Protein AF-A0A1V5VJ07-F1 (afdb_monomer)

Foldseek 3Di:
DFQDDFDDDPLDPDDDDCVLDVGCPDPDNDDDDDWDFPDDDVVVRDTHTADDPHDPPTDDDDDDDDDCVPNDDPDDDDDPSPDCVVDDDADNNGDD

Structure (mmCIF, N/CA/C/O backbone):
data_AF-A0A1V5VJ07-F1
#
_entry.id   AF-A0A1V5VJ07-F1
#
loop_
_atom_site.group_PDB
_atom_site.id
_atom_site.type_symbol
_atom_site.label_atom_id
_at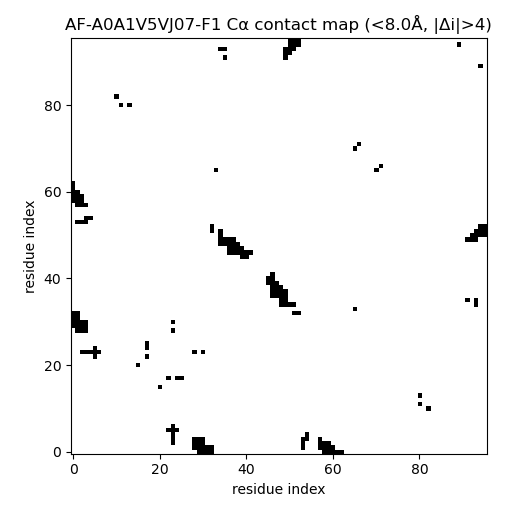om_site.label_alt_id
_atom_site.label_comp_id
_atom_site.label_asym_id
_atom_site.label_entity_id
_atom_site.label_seq_id
_atom_site.pdbx_PDB_ins_code
_atom_site.Cartn_x
_atom_site.Cartn_y
_atom_site.Cartn_z
_atom_site.occupancy
_atom_site.B_iso_or_equiv
_atom_site.auth_seq_id
_atom_site.auth_comp_id
_atom_site.auth_asym_id
_atom_site.auth_atom_id
_atom_site.pdbx_PDB_model_num
ATOM 1 N N . MET A 1 1 ? -5.025 5.050 2.315 1.00 42.91 1 MET A N 1
ATOM 2 C CA . MET A 1 1 ? -4.757 5.788 1.064 1.00 42.91 1 MET A CA 1
ATOM 3 C C . MET A 1 1 ? -4.249 7.190 1.418 1.00 42.91 1 MET A C 1
ATOM 5 O O . MET A 1 1 ? -4.943 7.837 2.184 1.00 42.91 1 MET A O 1
ATOM 9 N N . ILE A 1 2 ? -3.038 7.593 1.003 1.00 40.62 2 ILE A N 1
ATOM 10 C CA . ILE A 1 2 ? -2.206 8.654 1.630 1.00 40.62 2 ILE A CA 1
ATOM 11 C C . ILE A 1 2 ? -1.691 9.653 0.566 1.00 40.62 2 ILE A C 1
ATOM 13 O O . ILE A 1 2 ? -1.125 9.234 -0.441 1.00 40.62 2 ILE A O 1
ATOM 17 N N . ILE A 1 3 ? -1.850 10.963 0.794 1.00 40.44 3 ILE A N 1
ATOM 18 C CA . ILE A 1 3 ? -1.170 12.054 0.063 1.00 40.44 3 ILE A CA 1
ATOM 19 C C . ILE A 1 3 ? 0.243 12.265 0.636 1.00 40.44 3 ILE A C 1
ATOM 21 O O . ILE A 1 3 ? 0.404 12.753 1.758 1.00 40.44 3 ILE A O 1
ATOM 25 N N . LEU A 1 4 ? 1.277 11.923 -0.130 1.00 40.84 4 LEU A N 1
ATOM 26 C CA . LEU A 1 4 ? 2.670 12.169 0.252 1.00 40.84 4 LEU A CA 1
ATOM 27 C C . LEU A 1 4 ? 3.185 13.506 -0.281 1.00 40.84 4 LEU A C 1
ATOM 29 O O . LEU A 1 4 ? 2.953 13.854 -1.437 1.00 40.84 4 LEU A O 1
ATOM 33 N N . LYS A 1 5 ? 3.959 14.219 0.546 1.00 37.09 5 LYS A N 1
ATOM 34 C CA . LYS A 1 5 ? 4.895 15.248 0.072 1.00 37.09 5 LYS A CA 1
ATOM 35 C C . LYS A 1 5 ? 6.139 14.556 -0.499 1.00 37.09 5 LYS A C 1
ATOM 37 O O . LYS A 1 5 ? 6.561 13.521 0.007 1.00 37.09 5 LYS A O 1
ATOM 42 N N . SER A 1 6 ? 6.699 15.101 -1.577 1.00 39.00 6 SER A N 1
ATOM 43 C CA . SER A 1 6 ? 7.836 14.500 -2.283 1.00 39.00 6 SER A CA 1
ATOM 44 C C . SER A 1 6 ? 9.051 14.314 -1.365 1.00 39.00 6 SER A C 1
ATOM 46 O O . SER A 1 6 ? 9.549 15.279 -0.790 1.00 39.00 6 SER A O 1
ATOM 48 N N . TYR A 1 7 ? 9.536 13.074 -1.243 1.00 39.78 7 TYR A N 1
ATOM 49 C CA . TYR A 1 7 ? 10.837 12.750 -0.659 1.00 39.78 7 TYR A CA 1
ATOM 50 C C . TYR A 1 7 ? 11.692 12.096 -1.750 1.00 39.78 7 TYR A C 1
ATOM 52 O O . TYR A 1 7 ? 11.424 10.972 -2.176 1.00 39.78 7 TYR A O 1
ATOM 60 N N . ARG A 1 8 ? 12.712 12.808 -2.245 1.00 41.53 8 ARG A N 1
ATOM 61 C CA . ARG A 1 8 ? 13.672 12.271 -3.220 1.00 41.53 8 ARG A CA 1
ATOM 62 C C . ARG A 1 8 ? 14.782 11.526 -2.485 1.00 41.53 8 ARG A C 1
ATOM 64 O O . ARG A 1 8 ? 15.754 12.142 -2.060 1.00 41.53 8 ARG A O 1
ATOM 71 N N . LYS A 1 9 ? 14.682 10.201 -2.393 1.00 43.78 9 LYS A N 1
ATOM 72 C CA . LYS A 1 9 ? 15.844 9.347 -2.112 1.00 43.78 9 LYS A CA 1
ATOM 73 C C . LYS A 1 9 ? 16.214 8.624 -3.410 1.00 43.78 9 LYS A C 1
ATOM 75 O O . LYS A 1 9 ? 15.489 7.739 -3.850 1.00 43.78 9 LYS A O 1
ATOM 80 N N . LYS A 1 10 ? 17.280 9.089 -4.076 1.00 45.97 10 LYS A N 1
ATOM 81 C CA . LYS A 1 10 ? 17.855 8.445 -5.269 1.00 45.97 10 LYS A CA 1
ATOM 82 C C . LYS A 1 10 ? 18.608 7.199 -4.804 1.00 45.97 10 LYS A C 1
ATOM 84 O O . LYS A 1 10 ? 19.667 7.344 -4.203 1.00 45.97 10 LYS A O 1
ATOM 89 N N . TRP A 1 11 ? 18.043 6.017 -5.019 1.00 53.03 11 TRP A N 1
ATOM 90 C CA . TRP A 1 11 ? 18.691 4.752 -4.651 1.00 53.03 11 TRP A CA 1
ATOM 91 C C . TRP A 1 11 ? 19.564 4.193 -5.775 1.00 53.03 11 TRP A C 1
ATOM 93 O O . TRP A 1 11 ? 20.578 3.560 -5.516 1.00 53.03 11 TRP A O 1
ATOM 103 N N . ASP A 1 12 ? 19.258 4.551 -7.014 1.00 55.97 12 ASP A N 1
ATOM 104 C CA . ASP A 1 12 ? 20.101 4.337 -8.175 1.00 55.97 12 ASP A CA 1
ATOM 105 C C . ASP A 1 12 ? 19.839 5.502 -9.147 1.00 55.97 12 ASP A C 1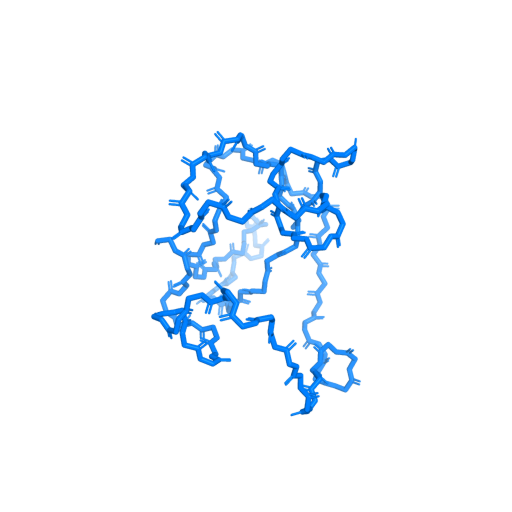
ATOM 107 O O . ASP A 1 12 ? 18.812 6.179 -9.071 1.00 55.97 12 ASP A O 1
ATOM 111 N N . ASN A 1 13 ? 20.767 5.823 -10.041 1.00 65.88 13 ASN A N 1
ATOM 112 C CA . ASN A 1 13 ? 20.537 6.864 -11.050 1.00 65.88 13 ASN A CA 1
ATOM 113 C C . ASN A 1 13 ? 19.639 6.357 -12.206 1.00 65.88 13 ASN A C 1
ATOM 115 O O . ASN A 1 13 ? 19.741 6.873 -13.322 1.00 65.88 13 ASN A O 1
ATOM 119 N N . THR A 1 14 ? 18.775 5.357 -11.983 1.00 72.50 14 THR A N 1
ATOM 120 C CA . THR A 1 14 ? 17.860 4.836 -13.004 1.00 72.50 14 THR A CA 1
ATOM 121 C C . THR A 1 14 ? 16.655 5.755 -13.138 1.00 72.50 14 THR A C 1
ATOM 123 O O . THR A 1 14 ? 15.933 6.053 -12.186 1.00 72.50 14 THR A O 1
ATOM 126 N N . VAL A 1 15 ? 16.403 6.202 -14.365 1.00 80.62 15 VAL A N 1
ATOM 127 C CA . VAL A 1 15 ? 15.187 6.944 -14.693 1.00 80.62 15 VAL A CA 1
ATOM 128 C C . VAL A 1 15 ? 14.098 5.943 -15.064 1.00 80.62 15 VAL A C 1
ATOM 130 O O . VAL A 1 15 ? 14.204 5.244 -16.069 1.00 80.62 15 VAL A O 1
ATOM 133 N N . ALA A 1 16 ? 13.040 5.889 -14.258 1.00 84.69 16 ALA A N 1
ATOM 134 C CA . ALA A 1 16 ? 11.829 5.129 -14.547 1.00 84.69 16 ALA A CA 1
ATOM 135 C C . ALA A 1 16 ? 10.645 6.082 -14.760 1.00 84.69 16 ALA A C 1
ATOM 137 O O . ALA A 1 16 ? 10.534 7.113 -14.095 1.00 84.69 16 ALA A O 1
ATOM 138 N N . GLY A 1 17 ? 9.735 5.727 -15.671 1.00 88.62 17 GLY A N 1
ATOM 139 C CA . GLY A 1 17 ? 8.475 6.453 -15.824 1.00 88.62 17 GLY A CA 1
ATOM 140 C C . GLY A 1 17 ? 7.641 6.396 -14.540 1.00 88.62 17 GLY A C 1
ATOM 141 O O . GLY A 1 17 ? 7.690 5.407 -13.810 1.00 88.62 17 GLY A O 1
ATOM 142 N N . VAL A 1 18 ? 6.837 7.429 -14.274 1.00 89.81 18 VAL A N 1
ATOM 143 C CA . VAL A 1 18 ? 6.074 7.559 -13.015 1.00 89.81 18 V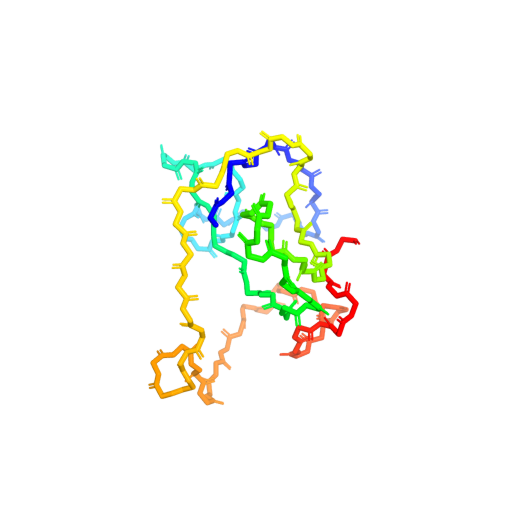AL A CA 1
ATOM 144 C C . VAL A 1 18 ? 5.144 6.372 -12.725 1.00 89.81 18 VAL A C 1
ATOM 146 O O . VAL A 1 18 ? 4.937 6.020 -11.569 1.00 89.81 18 VAL A O 1
ATOM 149 N N . PHE A 1 19 ? 4.617 5.720 -13.765 1.00 89.50 19 PHE A N 1
ATOM 150 C CA . PHE A 1 19 ? 3.755 4.538 -13.642 1.00 89.50 19 PHE A CA 1
ATOM 151 C C . PHE A 1 19 ? 4.524 3.221 -13.484 1.00 89.50 19 PHE A C 1
ATOM 153 O O . PHE A 1 19 ? 3.939 2.218 -13.091 1.00 89.50 19 PHE A O 1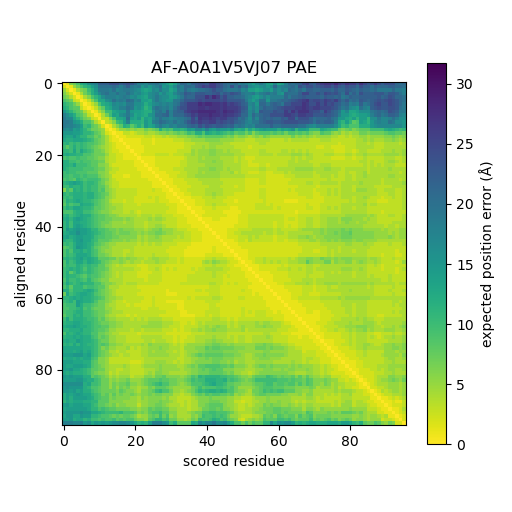
ATOM 160 N N . ALA A 1 20 ? 5.828 3.216 -13.767 1.00 88.38 20 ALA A N 1
ATOM 161 C CA . ALA A 1 20 ? 6.708 2.073 -13.537 1.00 88.38 20 ALA A CA 1
ATOM 162 C C . ALA A 1 20 ? 7.307 2.075 -12.116 1.00 88.38 20 ALA A C 1
ATOM 164 O O . ALA A 1 20 ? 8.071 1.177 -11.769 1.00 88.38 20 ALA A O 1
ATOM 165 N N . CYS A 1 21 ? 6.992 3.082 -11.293 1.00 85.56 21 CYS A N 1
ATOM 166 C CA . CYS A 1 21 ? 7.515 3.230 -9.940 1.00 85.56 21 CYS A CA 1
ATOM 167 C C . CYS A 1 21 ? 6.437 3.712 -8.953 1.00 85.56 21 CYS A C 1
ATOM 169 O O . CYS A 1 21 ? 5.269 3.901 -9.291 1.00 85.56 21 CYS A O 1
ATOM 171 N N . ARG A 1 22 ? 6.833 3.912 -7.689 1.00 86.88 22 ARG A N 1
ATOM 172 C CA . ARG A 1 22 ? 5.954 4.413 -6.619 1.00 86.88 22 ARG A CA 1
ATOM 173 C C . ARG A 1 22 ? 6.224 5.878 -6.247 1.00 86.88 22 ARG A C 1
ATOM 175 O O . ARG A 1 22 ? 5.906 6.274 -5.127 1.00 86.88 22 ARG A O 1
ATOM 182 N N . SER A 1 23 ? 6.728 6.691 -7.182 1.00 86.56 23 SER A N 1
ATOM 183 C CA . SER A 1 23 ? 7.037 8.114 -6.950 1.00 86.56 23 SER A CA 1
ATOM 184 C C . SER A 1 23 ? 5.852 8.884 -6.344 1.00 86.56 23 SER A C 1
ATOM 186 O O . SER A 1 23 ? 4.748 8.786 -6.881 1.00 86.56 23 SER A O 1
ATOM 188 N N . PRO A 1 24 ? 6.044 9.673 -5.271 1.00 86.31 24 PRO A N 1
ATOM 189 C CA . PRO A 1 24 ? 4.993 10.543 -4.739 1.00 86.31 24 PRO A CA 1
ATOM 190 C C . PRO A 1 24 ? 4.571 11.637 -5.737 1.00 86.31 24 PRO A C 1
ATOM 192 O O . PRO A 1 24 ? 3.449 12.125 -5.659 1.00 86.31 24 PRO A O 1
ATOM 195 N N . GLU A 1 25 ? 5.432 11.988 -6.697 1.00 88.88 25 GLU A N 1
ATOM 196 C CA . GLU A 1 25 ? 5.166 12.960 -7.765 1.00 88.88 25 GLU A CA 1
ATOM 197 C C . GLU A 1 25 ? 4.448 12.273 -8.940 1.00 88.88 25 GLU A C 1
ATOM 199 O O . GLU A 1 25 ? 5.079 11.855 -9.910 1.00 88.88 25 GLU A O 1
ATOM 204 N N . ARG A 1 26 ? 3.123 12.117 -8.842 1.00 91.19 26 ARG A N 1
ATOM 205 C CA . ARG A 1 26 ? 2.264 11.470 -9.854 1.00 91.19 26 ARG A CA 1
ATOM 206 C C . ARG A 1 26 ? 1.023 12.318 -10.167 1.00 91.19 26 ARG A C 1
ATOM 208 O O . ARG A 1 26 ? 0.622 13.092 -9.303 1.00 91.19 26 ARG A O 1
ATOM 215 N N . PRO A 1 27 ? 0.376 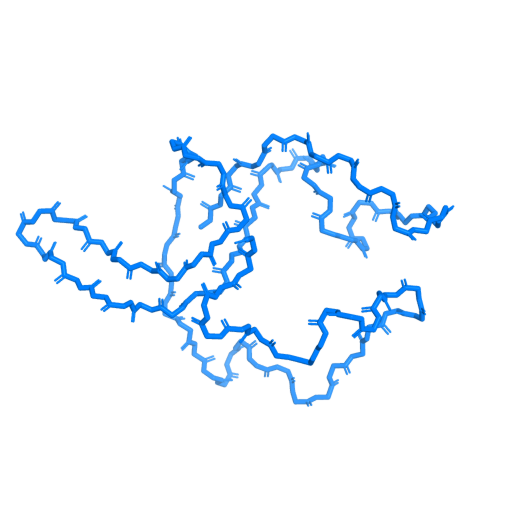12.162 -11.344 1.00 93.38 27 PRO A N 1
ATOM 216 C CA . PRO A 1 27 ? -0.774 12.994 -11.723 1.00 93.38 27 PRO A CA 1
ATOM 217 C C . PRO A 1 27 ? -1.916 12.986 -10.696 1.00 93.38 27 PRO A C 1
ATOM 219 O O . PRO A 1 27 ? -2.500 14.024 -10.414 1.00 93.38 27 PRO A O 1
ATOM 222 N N . ASN A 1 28 ? -2.180 11.823 -10.092 1.00 92.38 28 ASN A N 1
ATOM 223 C CA . ASN A 1 28 ? -3.109 11.672 -8.975 1.00 92.38 28 ASN A CA 1
ATOM 224 C C . ASN A 1 28 ? -2.314 11.305 -7.727 1.00 92.38 28 ASN A C 1
ATOM 226 O O . ASN A 1 28 ? -1.788 10.196 -7.670 1.00 92.38 28 ASN A O 1
ATOM 230 N N . LEU A 1 29 ? -2.233 12.198 -6.737 1.00 91.31 29 LEU A N 1
ATOM 231 C CA . LEU A 1 29 ? -1.421 12.061 -5.513 1.00 91.31 29 LEU A CA 1
ATOM 232 C C . LEU A 1 29 ? -1.995 11.043 -4.512 1.00 91.31 29 LEU A C 1
ATOM 234 O O . LEU A 1 29 ? -2.211 11.328 -3.337 1.00 91.31 29 LEU A O 1
ATOM 238 N N . ILE A 1 30 ? -2.252 9.840 -5.005 1.00 90.50 30 ILE A N 1
ATOM 239 C CA . ILE A 1 30 ? -2.879 8.739 -4.300 1.00 90.50 30 ILE A CA 1
ATOM 240 C C . ILE A 1 30 ? -1.843 7.636 -4.104 1.00 90.50 30 ILE A C 1
ATOM 242 O O . ILE A 1 30 ? -1.203 7.181 -5.053 1.00 90.50 30 ILE A O 1
ATOM 246 N N . MET A 1 31 ? -1.700 7.185 -2.862 1.00 88.94 31 MET A N 1
ATOM 247 C CA . MET A 1 31 ? -0.893 6.024 -2.499 1.00 88.94 31 MET A CA 1
ATOM 248 C C . MET A 1 31 ? -1.713 5.050 -1.659 1.00 88.94 31 MET A C 1
ATOM 250 O O . MET A 1 31 ? -2.509 5.482 -0.832 1.00 88.94 31 MET A O 1
ATOM 254 N N . SER A 1 32 ? -1.481 3.747 -1.820 1.00 91.56 32 SER A N 1
ATOM 255 C CA . SER A 1 32 ? -2.009 2.705 -0.934 1.00 91.56 32 SER A CA 1
ATOM 256 C C . SER A 1 32 ? -0.884 2.043 -0.138 1.00 91.56 32 SER A C 1
ATOM 258 O O . SER A 1 32 ? 0.162 1.719 -0.704 1.00 91.56 32 SER A O 1
ATOM 260 N N . SER A 1 33 ? -1.118 1.811 1.151 1.00 90.88 33 SER A N 1
ATOM 261 C CA . SER A 1 33 ? -0.179 1.133 2.045 1.00 90.88 33 SER A CA 1
ATOM 262 C C . SER A 1 33 ? -0.920 -0.012 2.724 1.00 90.88 33 SER A C 1
ATOM 264 O O . SER A 1 33 ? -2.014 0.178 3.259 1.00 90.88 33 SER A O 1
ATOM 266 N N . ILE A 1 34 ? -0.338 -1.208 2.664 1.00 91.38 34 ILE A N 1
ATOM 267 C CA . ILE A 1 34 ? -0.826 -2.370 3.404 1.00 91.38 34 ILE A CA 1
ATOM 268 C C . ILE A 1 34 ? -0.249 -2.255 4.809 1.00 91.38 34 ILE A C 1
ATOM 270 O O . ILE A 1 34 ? 0.948 -2.039 4.965 1.00 91.38 34 ILE A O 1
ATOM 274 N N . CYS A 1 35 ? -1.089 -2.383 5.828 1.00 90.56 35 CYS A N 1
ATOM 275 C CA . CYS A 1 35 ? -0.653 -2.299 7.213 1.00 90.56 35 CYS A CA 1
ATOM 276 C C . CYS A 1 35 ? -1.419 -3.299 8.079 1.00 90.56 35 CYS A C 1
ATOM 278 O O . CYS A 1 35 ? -2.568 -3.649 7.803 1.00 90.56 35 CYS A O 1
ATOM 280 N N . LYS A 1 36 ? -0.759 -3.769 9.138 1.00 90.25 36 LYS A N 1
ATOM 281 C CA . LYS A 1 36 ? -1.391 -4.582 10.175 1.00 90.25 36 LYS A CA 1
ATOM 282 C C . LYS A 1 36 ? -2.130 -3.656 11.134 1.00 90.25 36 LYS A C 1
ATOM 284 O O . LYS A 1 36 ? -1.544 -2.692 11.626 1.00 90.25 36 LYS A O 1
ATOM 289 N N . ILE A 1 37 ? -3.390 -3.974 11.418 1.00 93.25 37 ILE A N 1
ATOM 290 C CA . ILE A 1 37 ? -4.143 -3.334 12.497 1.00 93.25 37 ILE A CA 1
ATOM 291 C C . ILE A 1 37 ? -3.580 -3.843 13.826 1.00 93.25 37 ILE A C 1
ATOM 293 O O . ILE A 1 37 ? -3.556 -5.050 14.070 1.00 93.25 37 ILE A O 1
ATOM 297 N N . SER A 1 38 ? -3.115 -2.926 14.669 1.00 92.62 38 SER A N 1
ATOM 298 C CA . SER A 1 38 ? -2.631 -3.212 16.024 1.00 92.62 38 SER A CA 1
ATOM 299 C C . SER A 1 38 ? -3.711 -3.008 17.088 1.00 92.62 38 SER A C 1
ATOM 301 O O . SER A 1 38 ? -3.595 -3.542 18.187 1.00 92.62 38 SER A O 1
ATOM 303 N N . GLY A 1 39 ? -4.783 -2.281 16.765 1.00 96.31 39 GLY A N 1
ATOM 304 C CA . GLY A 1 39 ? -5.927 -2.100 17.652 1.00 96.31 39 GLY A CA 1
ATOM 305 C C . GLY A 1 39 ? -7.031 -1.254 17.029 1.00 96.31 39 GLY A C 1
ATOM 306 O O . GLY A 1 39 ? -6.820 -0.553 16.039 1.00 96.31 39 GLY A O 1
ATOM 307 N N . ILE A 1 40 ? -8.219 -1.298 17.628 1.00 97.25 40 ILE A N 1
ATOM 308 C CA . ILE A 1 40 ? -9.382 -0.513 17.202 1.00 97.25 40 ILE A CA 1
ATOM 309 C C . ILE A 1 40 ? -10.027 0.105 18.441 1.00 97.25 40 ILE A C 1
ATOM 311 O O . ILE A 1 40 ? -10.259 -0.577 19.436 1.00 97.25 40 ILE A O 1
ATOM 315 N N . ASN A 1 41 ? -10.338 1.396 18.367 1.00 97.56 41 ASN A N 1
ATOM 316 C CA . ASN A 1 41 ? -11.214 2.079 19.309 1.00 97.56 41 ASN A CA 1
ATOM 317 C C . ASN A 1 41 ? -12.418 2.616 18.529 1.00 97.56 41 ASN A C 1
ATOM 319 O O . ASN A 1 41 ? -12.351 3.689 17.927 1.00 97.56 41 ASN A O 1
ATOM 323 N N . ALA A 1 42 ? -13.499 1.837 18.521 1.00 96.38 42 ALA A N 1
ATOM 324 C CA . ALA A 1 42 ? -14.700 2.150 17.755 1.00 96.38 42 ALA A CA 1
ATOM 325 C C . ALA A 1 42 ? -15.416 3.401 18.285 1.00 96.38 42 ALA A C 1
ATOM 327 O O . ALA A 1 42 ? -15.841 4.234 17.493 1.00 96.38 42 ALA A O 1
ATOM 328 N N . GLU A 1 43 ? -15.467 3.582 19.608 1.00 97.75 43 GLU A N 1
ATOM 329 C CA . GLU A 1 43 ? -16.113 4.739 20.244 1.00 97.75 43 GLU A CA 1
ATOM 330 C C . GLU A 1 43 ? -15.493 6.071 19.808 1.00 97.75 43 GLU A C 1
ATOM 332 O O . GLU A 1 43 ? -16.192 7.064 19.630 1.00 97.75 43 GLU A O 1
ATOM 337 N N . LYS A 1 44 ? -14.171 6.091 19.599 1.00 97.19 44 LYS A N 1
ATOM 338 C CA . LYS A 1 44 ? -13.431 7.273 19.129 1.00 97.19 44 LYS A CA 1
ATOM 339 C C . LYS A 1 44 ? -13.211 7.287 17.615 1.00 97.19 44 LYS A C 1
ATOM 341 O O . LYS A 1 44 ? -12.526 8.187 17.132 1.00 97.19 44 LYS A O 1
ATOM 346 N N . GLY A 1 45 ? -13.712 6.288 16.885 1.00 95.00 45 GLY A N 1
ATOM 347 C CA . GLY A 1 45 ? -13.489 6.143 15.445 1.00 95.00 45 GLY A CA 1
ATOM 348 C C . GLY A 1 45 ? -12.008 6.026 15.062 1.00 95.00 45 GLY A C 1
ATOM 349 O O . GLY A 1 45 ? -11.591 6.594 14.055 1.00 95.00 45 GLY A O 1
ATOM 350 N N . LYS A 1 46 ? -11.187 5.343 15.875 1.00 96.06 46 LYS A N 1
ATOM 351 C CA . LYS A 1 46 ? -9.735 5.212 15.654 1.00 96.06 46 LYS A CA 1
ATOM 352 C C . LYS A 1 46 ? -9.325 3.782 15.329 1.00 96.06 46 LYS A C 1
ATOM 354 O O . LYS A 1 46 ? -9.731 2.838 16.003 1.00 96.06 46 LYS A O 1
ATOM 359 N N . ILE A 1 47 ? -8.432 3.651 14.353 1.00 95.81 47 ILE A N 1
ATOM 360 C CA . ILE A 1 47 ? -7.735 2.410 14.014 1.00 95.81 47 ILE A CA 1
ATOM 361 C C . ILE A 1 47 ? -6.247 2.659 14.234 1.00 95.81 47 ILE A C 1
ATOM 363 O O . ILE A 1 47 ? -5.692 3.627 13.715 1.00 95.81 47 ILE A O 1
ATOM 367 N N . PHE A 1 48 ? -5.615 1.797 15.018 1.00 94.44 48 PHE A N 1
ATOM 368 C CA . PHE A 1 48 ? -4.177 1.811 15.241 1.00 94.44 48 PHE A CA 1
ATOM 369 C C . PHE A 1 48 ? -3.534 0.824 14.272 1.00 94.44 48 PHE A C 1
ATOM 371 O O . PHE A 1 48 ? -4.012 -0.301 14.111 1.00 94.44 48 PHE A O 1
ATOM 378 N N . ILE A 1 49 ? -2.472 1.262 13.604 1.00 92.62 49 ILE A N 1
ATOM 379 C CA . ILE A 1 49 ? -1.761 0.496 12.579 1.00 92.62 49 ILE A CA 1
ATOM 380 C C . ILE A 1 49 ? -0.253 0.556 12.834 1.00 92.62 49 ILE A C 1
ATOM 382 O O . ILE A 1 49 ? 0.215 1.441 13.551 1.00 92.62 49 ILE A O 1
ATOM 386 N N . GLY A 1 50 ? 0.502 -0.386 12.263 1.00 88.00 50 GLY A N 1
ATOM 387 C CA . GLY A 1 50 ? 1.967 -0.281 12.193 1.00 88.00 50 GLY A CA 1
ATOM 388 C C . GLY A 1 50 ? 2.430 0.914 11.347 1.00 88.00 50 GLY A C 1
ATOM 389 O O . GLY A 1 50 ? 1.619 1.519 10.639 1.00 88.00 50 GLY A O 1
ATOM 390 N N . ASN A 1 51 ? 3.729 1.236 11.394 1.00 87.06 51 ASN A N 1
ATOM 391 C CA . ASN A 1 51 ? 4.275 2.368 10.643 1.00 87.06 51 ASN A CA 1
ATOM 392 C C . ASN A 1 51 ? 3.980 2.240 9.143 1.00 87.06 51 ASN A C 1
ATOM 394 O O . ASN A 1 51 ? 4.017 1.150 8.560 1.00 87.06 51 ASN A O 1
ATOM 398 N N . ILE A 1 52 ? 3.675 3.384 8.543 1.00 90.31 52 ILE A N 1
ATOM 399 C CA . ILE A 1 52 ? 3.467 3.573 7.112 1.00 90.31 52 ILE A CA 1
ATOM 400 C C . ILE A 1 52 ? 4.269 4.794 6.678 1.00 90.31 52 ILE A C 1
ATOM 402 O O . ILE A 1 52 ? 4.604 5.662 7.481 1.00 90.31 52 ILE A O 1
ATOM 406 N N . ASP A 1 53 ? 4.493 4.911 5.381 1.00 86.81 53 ASP A N 1
ATOM 407 C CA . ASP A 1 53 ? 5.251 5.983 4.744 1.00 86.81 53 ASP A CA 1
ATOM 408 C C . ASP A 1 53 ? 4.502 7.329 4.648 1.00 86.8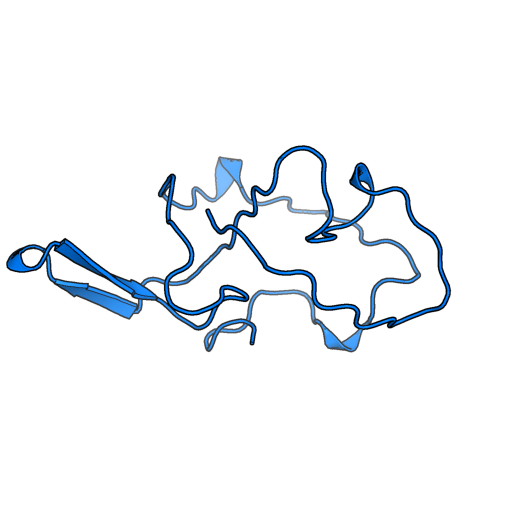1 53 ASP A C 1
ATOM 410 O O . ASP A 1 53 ? 4.927 8.214 3.912 1.00 86.81 53 ASP A O 1
ATOM 414 N N . ALA A 1 54 ? 3.415 7.514 5.407 1.00 88.62 54 ALA A N 1
ATOM 415 C CA . ALA A 1 54 ? 2.614 8.737 5.459 1.00 88.62 54 ALA A CA 1
ATOM 416 C C . ALA A 1 54 ? 3.178 9.796 6.407 1.00 88.62 54 ALA A C 1
ATOM 418 O O . ALA A 1 54 ? 3.597 9.495 7.523 1.00 88.62 54 ALA A O 1
ATOM 419 N N . PHE A 1 55 ? 3.050 11.067 6.027 1.00 89.25 55 PHE A N 1
ATOM 420 C CA . PHE A 1 55 ? 3.250 12.159 6.973 1.00 89.25 55 PHE A CA 1
ATOM 421 C C . PHE A 1 55 ? 2.053 12.295 7.918 1.00 89.25 55 PHE A C 1
ATOM 423 O O . PHE A 1 55 ? 0.907 11.997 7.572 1.00 89.25 55 PHE A O 1
ATOM 430 N N . ASN A 1 56 ? 2.314 12.804 9.123 1.00 90.25 56 ASN A N 1
ATOM 431 C CA . ASN A 1 56 ? 1.250 13.140 10.058 1.00 90.25 56 ASN A CA 1
ATOM 432 C C . ASN A 1 56 ? 0.277 14.159 9.436 1.00 90.25 56 ASN A C 1
ATOM 434 O O . ASN A 1 56 ? 0.701 15.133 8.813 1.00 90.25 56 ASN A O 1
ATOM 438 N N . GLY A 1 57 ? -1.025 13.936 9.624 1.00 90.62 57 GLY A N 1
ATOM 439 C CA . GLY A 1 57 ? -2.083 14.774 9.054 1.00 90.62 57 GLY A CA 1
ATOM 440 C C . GLY A 1 57 ? -2.374 14.526 7.572 1.00 90.62 57 GLY A C 1
ATOM 441 O O . GLY A 1 57 ? -3.239 15.199 7.013 1.00 90.62 57 GLY A O 1
ATOM 442 N N . THR A 1 58 ? -1.702 13.569 6.921 1.00 92.38 58 THR A N 1
ATOM 443 C CA . THR A 1 58 ? -2.064 13.180 5.559 1.00 92.38 58 THR A CA 1
ATOM 444 C C . THR A 1 58 ? -3.516 12.662 5.511 1.00 92.38 58 THR A C 1
ATOM 446 O O . THR A 1 58 ? -3.854 11.747 6.267 1.00 92.38 58 THR A O 1
ATOM 449 N N . PRO A 1 59 ? -4.372 13.181 4.605 1.00 93.94 59 PRO A N 1
ATOM 450 C CA . PRO A 1 59 ? -5.752 12.724 4.478 1.00 93.94 59 PRO A CA 1
ATOM 451 C C . PRO A 1 59 ? -5.856 11.244 4.110 1.00 93.94 59 PRO A C 1
ATOM 453 O O . PRO A 1 59 ? -5.175 10.772 3.195 1.00 93.94 59 PRO A O 1
ATOM 456 N N . VAL A 1 60 ? -6.763 10.542 4.792 1.00 93.94 60 VAL A N 1
ATOM 457 C CA . VAL A 1 60 ? -7.194 9.188 4.439 1.00 93.94 60 VAL A CA 1
ATOM 458 C C . VAL A 1 60 ? -8.465 9.290 3.611 1.00 93.94 60 VAL A C 1
ATOM 460 O O . VAL A 1 60 ? -9.442 9.883 4.051 1.00 93.94 60 VAL A O 1
ATOM 463 N N . ILE A 1 61 ? -8.446 8.699 2.419 1.00 95.44 61 ILE A N 1
ATOM 464 C CA . ILE A 1 61 ? -9.580 8.752 1.484 1.00 95.44 61 ILE A CA 1
ATOM 465 C C . ILE A 1 61 ? -10.283 7.400 1.279 1.00 95.44 61 ILE A C 1
ATOM 467 O O . ILE A 1 61 ? -11.369 7.371 0.717 1.00 95.44 61 ILE A O 1
ATOM 471 N N . ASP A 1 62 ? -9.692 6.288 1.738 1.00 96.00 62 ASP A N 1
ATOM 472 C CA . ASP A 1 62 ? -10.299 4.948 1.679 1.00 96.00 62 ASP A CA 1
ATOM 473 C C . ASP A 1 62 ? -9.572 3.952 2.600 1.00 96.00 62 ASP A C 1
ATOM 475 O O . ASP A 1 62 ? -8.363 4.094 2.854 1.00 96.00 62 ASP A O 1
ATOM 479 N N . ILE A 1 63 ? -10.316 2.939 3.057 1.00 94.75 63 ILE A N 1
ATOM 480 C CA . ILE A 1 63 ? -9.857 1.802 3.862 1.00 94.75 63 ILE A CA 1
ATOM 481 C C . ILE A 1 63 ? -10.555 0.545 3.334 1.00 94.75 63 ILE A C 1
ATOM 483 O O . ILE A 1 63 ? -11.783 0.483 3.291 1.00 94.75 63 ILE A O 1
ATOM 487 N N . LYS A 1 64 ? -9.773 -0.475 2.966 1.00 95.62 64 LYS A N 1
ATOM 488 C CA . LYS A 1 64 ? -10.284 -1.766 2.488 1.00 95.62 64 LYS A CA 1
ATOM 489 C C . LYS A 1 64 ? -9.637 -2.920 3.253 1.00 95.62 64 LYS A C 1
ATOM 491 O O . LYS A 1 64 ? -8.464 -2.802 3.617 1.00 95.62 64 LYS A O 1
ATOM 496 N N . PRO A 1 65 ? -10.367 -4.020 3.508 1.00 94.94 65 PRO A N 1
ATOM 497 C CA . PRO A 1 65 ? -9.761 -5.220 4.067 1.00 94.94 65 PRO A CA 1
ATOM 498 C C . PRO A 1 65 ? -8.760 -5.813 3.071 1.00 94.94 65 PRO A C 1
ATOM 500 O O . PRO A 1 65 ? -9.018 -5.826 1.871 1.00 94.94 65 PRO A O 1
ATOM 503 N N . TYR A 1 66 ? -7.642 -6.332 3.581 1.00 94.50 66 TYR A N 1
ATOM 504 C CA . TYR A 1 66 ? -6.702 -7.117 2.784 1.00 94.50 66 TYR A CA 1
ATOM 505 C C . TYR A 1 66 ? -7.260 -8.529 2.593 1.00 94.50 66 TYR A C 1
ATOM 507 O O . TYR A 1 66 ? -7.397 -9.286 3.560 1.00 94.50 66 TYR A O 1
ATOM 515 N N . ILE A 1 67 ? -7.582 -8.888 1.356 1.00 96.12 67 ILE A N 1
ATOM 516 C CA . ILE A 1 67 ? -8.182 -10.171 0.994 1.00 96.12 67 ILE A CA 1
ATOM 517 C C . ILE A 1 67 ? -7.139 -10.991 0.239 1.00 96.12 67 ILE A C 1
ATOM 519 O O . ILE A 1 67 ? -6.751 -10.668 -0.880 1.00 96.12 67 ILE A O 1
ATOM 523 N N . HIS A 1 68 ? -6.698 -12.101 0.835 1.00 93.25 68 HIS A N 1
ATOM 524 C CA . HIS A 1 68 ? -5.585 -12.900 0.310 1.00 93.25 68 HIS A CA 1
ATOM 525 C C . HIS A 1 68 ? -5.747 -13.337 -1.149 1.00 9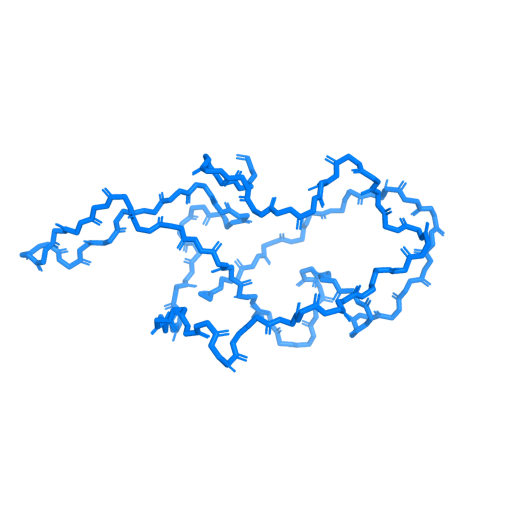3.25 68 HIS A C 1
ATOM 527 O O . HIS A 1 68 ? -4.775 -13.295 -1.893 1.00 93.25 68 HIS A O 1
ATOM 533 N N . CYS A 1 69 ? -6.945 -13.750 -1.566 1.00 94.75 69 CYS A N 1
ATOM 534 C CA . CYS A 1 69 ? -7.182 -14.201 -2.938 1.00 94.75 69 CYS A CA 1
ATOM 535 C C . CYS A 1 69 ? -7.248 -13.062 -3.969 1.00 94.75 69 CYS A C 1
ATOM 537 O O . CYS A 1 69 ? -7.191 -13.345 -5.162 1.00 94.75 69 CYS A O 1
ATOM 539 N N . VAL A 1 70 ? -7.359 -11.806 -3.527 1.00 93.88 70 VAL A N 1
ATOM 540 C CA . VAL A 1 70 ? -7.474 -10.627 -4.399 1.00 93.88 70 VAL A CA 1
ATOM 541 C C . VAL A 1 70 ? -6.165 -9.841 -4.438 1.00 93.88 70 VAL A C 1
ATOM 543 O O . VAL A 1 70 ? -5.727 -9.423 -5.505 1.00 93.88 70 VAL A O 1
ATOM 546 N N . ASP A 1 71 ? -5.507 -9.680 -3.290 1.00 93.81 71 ASP A N 1
ATOM 547 C CA . ASP A 1 71 ? -4.378 -8.757 -3.144 1.00 93.81 71 ASP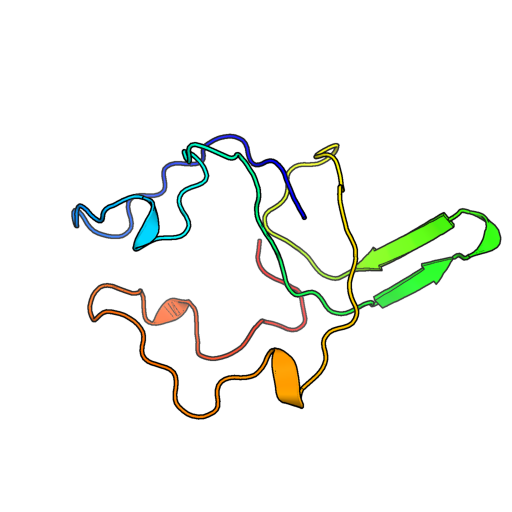 A CA 1
ATOM 548 C C . ASP A 1 71 ? -3.000 -9.441 -3.207 1.00 93.81 71 ASP A C 1
ATOM 550 O O . ASP A 1 71 ? -1.972 -8.765 -3.300 1.00 93.81 71 ASP A O 1
ATOM 554 N N . ARG A 1 72 ? -2.931 -10.778 -3.109 1.00 93.25 72 ARG A N 1
ATOM 555 C CA . ARG A 1 72 ? -1.657 -11.516 -3.077 1.00 93.25 72 ARG A CA 1
ATOM 556 C C . ARG A 1 72 ? -1.303 -12.093 -4.444 1.00 93.25 72 ARG A C 1
ATOM 558 O O . ARG A 1 72 ? -1.995 -12.961 -4.966 1.00 93.25 72 ARG A O 1
ATOM 565 N N . VAL A 1 73 ? -0.139 -11.708 -4.959 1.00 92.50 73 VAL A N 1
ATOM 566 C CA . VAL A 1 73 ? 0.458 -12.308 -6.160 1.00 92.50 73 VAL A CA 1
ATOM 567 C C . VAL A 1 73 ? 1.489 -13.351 -5.737 1.00 92.50 73 VAL A C 1
ATOM 569 O O . VAL A 1 73 ? 2.485 -13.009 -5.109 1.00 92.50 73 VAL A O 1
ATOM 572 N N . LYS A 1 74 ? 1.260 -14.628 -6.075 1.00 91.69 74 LYS A N 1
ATOM 573 C CA . LYS A 1 74 ? 2.139 -15.740 -5.659 1.00 91.69 74 LYS A CA 1
ATOM 574 C C . LYS A 1 74 ? 3.549 -15.651 -6.256 1.00 91.69 74 LYS A C 1
ATOM 576 O O . LYS A 1 74 ? 4.515 -15.918 -5.561 1.00 91.69 74 LYS A O 1
ATOM 581 N N . ASN A 1 75 ? 3.646 -15.280 -7.533 1.00 92.56 75 ASN A N 1
ATOM 582 C CA . ASN A 1 75 ? 4.903 -15.221 -8.282 1.00 92.56 75 ASN A CA 1
ATOM 583 C C . ASN A 1 75 ? 5.110 -13.801 -8.831 1.00 92.56 75 ASN A C 1
ATOM 585 O O . ASN A 1 75 ? 4.908 -13.560 -10.024 1.00 92.56 75 ASN A O 1
ATOM 589 N N . CYS A 1 76 ? 5.441 -12.842 -7.966 1.00 90.44 76 CYS A N 1
ATOM 590 C CA . CYS A 1 76 ? 5.772 -11.483 -8.394 1.00 90.44 76 CYS A CA 1
ATOM 591 C C . CYS A 1 76 ? 7.256 -11.371 -8.787 1.00 90.44 76 CYS A C 1
ATOM 593 O O . CYS A 1 76 ? 8.091 -12.180 -8.385 1.00 90.44 76 CYS A O 1
ATOM 595 N N . LYS A 1 77 ? 7.584 -10.374 -9.612 1.00 89.56 77 LYS A N 1
ATOM 596 C CA . LYS A 1 77 ? 8.963 -10.015 -9.958 1.00 89.56 77 LYS A CA 1
ATOM 597 C C . LYS A 1 77 ? 9.135 -8.521 -9.752 1.00 89.56 77 LYS A C 1
ATOM 599 O O . LYS A 1 77 ? 8.249 -7.748 -10.113 1.00 89.56 77 LYS A O 1
ATOM 604 N N . VAL A 1 78 ? 10.281 -8.133 -9.214 1.00 87.56 78 VAL A N 1
ATOM 605 C CA . VAL A 1 78 ? 10.715 -6.737 -9.127 1.00 87.56 78 VAL A CA 1
ATOM 606 C C . VAL A 1 78 ? 11.799 -6.478 -10.177 1.00 87.56 78 VAL A C 1
ATOM 608 O O . VAL A 1 78 ? 12.468 -7.420 -10.617 1.00 87.56 78 VAL A O 1
ATOM 611 N N . PRO A 1 79 ? 11.950 -5.236 -10.659 1.00 85.94 79 PRO A N 1
ATOM 612 C CA . PRO A 1 79 ? 13.020 -4.909 -11.592 1.00 85.94 79 PRO A CA 1
ATOM 613 C C . PRO A 1 79 ? 14.397 -5.113 -10.947 1.00 85.94 79 PRO A C 1
ATOM 615 O O . PRO A 1 79 ? 14.545 -4.980 -9.740 1.00 85.94 79 PRO A O 1
ATOM 618 N N . LYS A 1 80 ? 15.424 -5.381 -11.767 1.00 85.31 80 LYS A N 1
ATOM 619 C CA . LYS A 1 80 ? 16.801 -5.657 -11.300 1.00 85.31 80 LYS A CA 1
ATOM 620 C C . LYS A 1 80 ? 17.437 -4.527 -10.485 1.00 85.31 80 LYS A C 1
ATOM 622 O O . LYS A 1 80 ? 18.413 -4.761 -9.793 1.00 85.31 80 LYS A O 1
ATOM 627 N N . TRP A 1 81 ? 16.926 -3.311 -10.634 1.00 79.69 81 TRP A N 1
ATOM 628 C CA . TRP A 1 81 ? 17.392 -2.129 -9.920 1.00 79.69 81 TRP A CA 1
ATOM 629 C C . TRP A 1 81 ? 16.704 -1.953 -8.554 1.00 79.69 81 TRP A C 1
ATOM 631 O O . TRP A 1 81 ? 17.063 -1.069 -7.788 1.00 79.69 81 TRP A O 1
ATOM 641 N N . PHE A 1 82 ? 15.714 -2.789 -8.219 1.00 81.31 82 PHE A N 1
ATOM 642 C CA . PHE A 1 82 ? 15.058 -2.730 -6.918 1.00 81.31 82 PHE A CA 1
ATOM 643 C C . PHE A 1 82 ? 16.035 -3.153 -5.804 1.00 81.31 82 PHE A C 1
ATOM 645 O O . PHE A 1 82 ? 16.639 -4.218 -5.936 1.00 81.31 82 PHE A O 1
ATOM 652 N N . PRO A 1 83 ? 16.192 -2.369 -4.721 1.00 79.44 83 PRO A N 1
ATOM 653 C CA . PRO A 1 83 ? 17.207 -2.663 -3.714 1.00 79.44 83 PRO A CA 1
ATOM 654 C C . PRO A 1 83 ? 16.869 -3.921 -2.898 1.00 79.44 83 PRO A C 1
ATOM 656 O O . PRO A 1 83 ? 15.741 -4.074 -2.418 1.00 79.44 83 PRO A O 1
ATOM 659 N N . GLU A 1 84 ? 17.846 -4.813 -2.718 1.00 80.44 84 GLU A N 1
ATOM 660 C CA . GLU A 1 84 ? 17.674 -6.092 -2.007 1.00 80.44 84 GLU A CA 1
ATOM 661 C C . GLU A 1 84 ? 17.362 -5.895 -0.512 1.00 80.44 84 GLU A C 1
ATOM 663 O O . GLU A 1 84 ? 16.662 -6.705 0.099 1.00 80.44 84 GLU A O 1
ATOM 668 N N . GLU A 1 85 ? 17.804 -4.782 0.079 1.00 80.69 85 GLU A N 1
ATOM 669 C CA . GLU A 1 85 ? 17.618 -4.465 1.498 1.00 80.69 85 GLU A CA 1
ATOM 670 C C . GLU A 1 85 ? 16.155 -4.231 1.916 1.00 80.69 85 GLU A C 1
ATOM 672 O O . GLU A 1 85 ? 15.854 -4.178 3.110 1.00 80.69 85 GLU A O 1
ATOM 677 N N . TRP A 1 86 ? 15.231 -4.109 0.958 1.00 77.75 86 TRP A N 1
ATOM 678 C CA . TRP A 1 86 ? 13.797 -3.965 1.235 1.00 77.75 86 TRP A CA 1
ATOM 679 C C . TRP A 1 86 ? 13.111 -5.291 1.596 1.00 77.75 86 TRP A C 1
ATOM 681 O O . TRP A 1 86 ? 11.982 -5.270 2.091 1.00 77.75 86 TRP A O 1
ATOM 691 N N . GLY A 1 87 ? 13.795 -6.425 1.409 1.00 83.56 87 GLY A N 1
ATOM 692 C CA . GLY A 1 87 ? 13.283 -7.754 1.733 1.00 83.56 87 GLY A CA 1
ATOM 693 C C . GLY A 1 87 ? 12.106 -8.199 0.856 1.00 83.56 87 GLY A C 1
ATOM 694 O O . GLY A 1 87 ? 11.696 -7.521 -0.085 1.00 83.56 87 GLY A O 1
ATOM 695 N N . GLU A 1 88 ? 11.554 -9.375 1.166 1.00 83.69 88 GLU A N 1
ATOM 696 C CA . GLU A 1 88 ? 10.463 -9.983 0.384 1.00 83.69 88 GLU A CA 1
ATOM 697 C C . GLU A 1 88 ? 9.057 -9.651 0.911 1.00 83.69 88 GLU A C 1
ATOM 699 O O . GLU A 1 88 ? 8.077 -9.720 0.168 1.00 83.69 88 GLU A O 1
ATOM 704 N N . TRP A 1 89 ? 8.940 -9.294 2.195 1.00 86.06 89 TRP A N 1
ATOM 705 C CA . TRP A 1 89 ? 7.659 -9.145 2.891 1.00 86.06 89 TRP A CA 1
ATOM 706 C C . TRP A 1 89 ? 7.613 -7.873 3.736 1.00 86.06 89 TRP A C 1
ATOM 708 O O . TRP A 1 89 ? 8.631 -7.388 4.225 1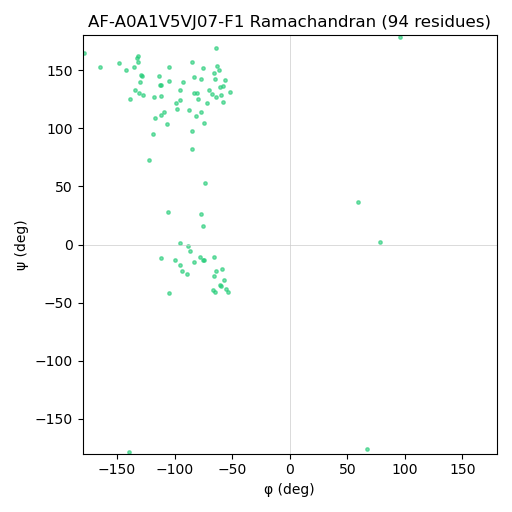.00 86.06 89 TRP A O 1
ATOM 718 N N . TYR A 1 90 ? 6.402 -7.351 3.944 1.00 84.00 90 TYR A N 1
ATOM 719 C CA . TYR A 1 90 ? 6.182 -6.163 4.766 1.00 84.00 90 TYR A CA 1
ATOM 720 C C . TYR A 1 90 ? 6.569 -6.429 6.237 1.00 84.00 90 TYR A C 1
ATOM 722 O O . TYR A 1 90 ? 6.056 -7.392 6.816 1.00 84.00 90 TYR A O 1
ATOM 730 N N . PRO A 1 91 ? 7.425 -5.603 6.871 1.00 83.88 91 PRO A N 1
ATOM 731 C CA . PRO A 1 91 ? 7.855 -5.824 8.252 1.00 83.88 91 PRO A CA 1
ATOM 732 C C . PRO A 1 91 ? 6.709 -5.690 9.261 1.00 83.88 91 PRO A C 1
ATOM 734 O O . PRO A 1 91 ? 5.841 -4.830 9.111 1.00 83.88 91 PRO A O 1
ATOM 737 N N . GLU A 1 92 ? 6.746 -6.455 10.359 1.00 80.25 92 GLU A N 1
ATOM 738 C CA . GLU A 1 92 ? 5.701 -6.388 11.399 1.00 80.25 92 GLU A CA 1
ATOM 739 C C . GLU A 1 92 ? 5.573 -5.003 12.046 1.00 80.25 92 GLU A C 1
ATOM 741 O O . GLU A 1 92 ? 4.469 -4.560 12.364 1.00 80.25 92 GLU A O 1
ATOM 746 N N . LYS A 1 93 ? 6.702 -4.305 12.205 1.00 79.38 93 LYS A N 1
ATOM 747 C CA . LYS A 1 93 ? 6.762 -2.937 12.737 1.00 79.38 93 LYS A CA 1
ATOM 748 C C . LYS A 1 93 ? 6.276 -1.869 11.746 1.00 79.38 93 LYS A C 1
ATOM 750 O O . LYS A 1 93 ? 6.038 -0.736 12.153 1.00 79.38 93 LYS A O 1
ATOM 755 N N . GLY A 1 94 ? 6.112 -2.225 10.472 1.00 79.50 94 GLY A N 1
ATOM 756 C CA . GLY A 1 94 ? 5.843 -1.289 9.386 1.00 79.50 94 GLY A CA 1
ATOM 757 C C . GLY A 1 94 ? 7.080 -0.853 8.602 1.00 79.50 94 GLY A C 1
ATOM 758 O O . GLY A 1 94 ? 8.203 -1.267 8.901 1.00 79.50 94 GLY A O 1
ATOM 759 N N . ILE A 1 95 ? 6.851 -0.022 7.584 1.00 74.25 95 ILE A N 1
ATOM 760 C CA . ILE A 1 95 ? 7.900 0.679 6.829 1.00 74.25 95 ILE A CA 1
ATOM 761 C C . ILE A 1 95 ? 7.927 2.148 7.261 1.00 74.25 95 ILE A C 1
ATOM 763 O O . ILE A 1 95 ? 6.867 2.740 7.470 1.00 74.25 95 ILE A O 1
ATOM 767 N N . GLY A 1 96 ? 9.128 2.720 7.386 1.00 62.50 96 GLY A N 1
ATOM 768 C CA . GLY A 1 96 ? 9.344 4.045 7.980 1.00 62.50 96 GLY A CA 1
ATOM 769 C C . GLY A 1 96 ? 10.010 3.944 9.339 1.00 62.50 96 GLY A C 1
ATOM 770 O O . GLY A 1 96 ? 9.299 3.635 10.325 1.00 62.50 96 GLY A O 1
#

Secondary structure (DSSP, 8-state):
-B-PPP----SSS----GGGS--S-SSS--B-----EEEEETTTTEEEE-B-SPPTTPPB-------HHHH--TT----TTS-GGG-SS--TTB--

pLDDT: mean 83.12, std 16.42, range [37.09, 97.75]

Mean predicted aligned error: 6.65 Å

Radius of gyration: 15.18 Å; Cα contacts (8 Å, |Δi|>4): 93; chains: 1; bounding box: 37×31×36 Å

Solvent-accessible surface area (backbone atoms only — not comparable to full-atom values): 6742 Å² total; per-residue (Å²): 57,36,47,51,78,79,76,91,76,82,87,60,96,72,88,72,58,61,87,79,52,86,58,51,78,43,100,64,57,72,39,81,77,91,68,56,75,76,45,74,41,75,93,76,74,42,76,41,58,38,40,56,86,62,55,90,87,44,60,72,81,59,87,79,85,89,46,67,91,77,75,59,71,93,85,76,83,77,64,92,83,58,69,74,91,68,64,94,62,87,52,86,71,34,48,121

Sequence (96 aa):
MIILKSYRKKWDNTVAGVFACRSPERPNLIMSSICKISGINAEKGKIFIGNIDAFNGTPVIDIKPYIHCVDRVKNCKVPKWFPEEWGEWYPEKGIG